Protein AF-A0A6N6MRX2-F1 (afdb_monomer_lite)

Sequence (90 aa):
MSAAPPAAPGLLRLIRALAEDDRVGAIGLAEHAVERHVTAFPKADQAVALDILLRDLACLQGFAPHLTGFISRVEGHIDRLHRSLTGGLV

pLDDT: mean 87.31, std 16.2, range [36.66, 97.38]

Secondary structure (DSSP, 8-state):
-------SHHHHHHHHHHHHH--TTHHHHHHHHHHHHHHTS-GGGHHHHHHHHHHHHHHHHHH-GGGHHHHHHHHHHHHHHHHHHTT---

Radius of gyration: 13.18 Å; chains: 1; bounding box: 32×32×36 Å

Foldseek 3Di:
DDPDDPDDPVLVVLLVVLLVVPDPCSLVVNLVSLVVVLVVDDLVCSLVSLVVVLVVLVVVCVVPVVSVVSSVSSNVSSVVVNCVSVVVDD

Organism: NCBI:txid2615211

Structure (mmCIF, N/CA/C/O backbone):
data_AF-A0A6N6MRX2-F1
#
_entry.id   AF-A0A6N6MRX2-F1
#
loop_
_atom_site.group_PDB
_atom_site.id
_atom_site.type_sym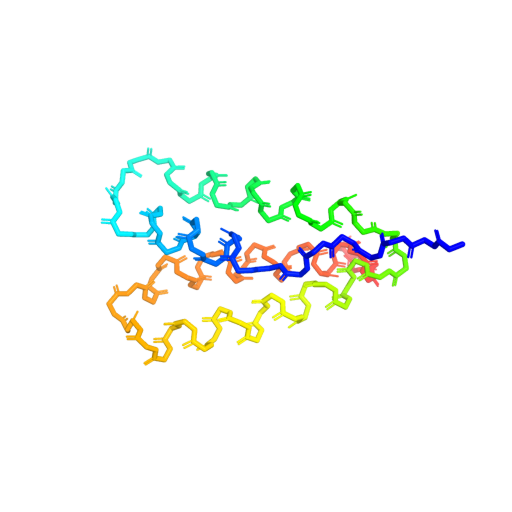bol
_atom_site.label_atom_id
_atom_site.label_alt_id
_atom_site.label_comp_id
_atom_site.label_asym_id
_atom_site.label_entity_id
_atom_site.label_seq_id
_atom_site.pdbx_PDB_ins_code
_atom_site.Cartn_x
_atom_site.Cartn_y
_atom_site.Cartn_z
_atom_site.occupancy
_atom_site.B_iso_or_equiv
_atom_site.auth_seq_id
_atom_site.auth_comp_id
_atom_site.auth_asym_id
_atom_site.auth_atom_id
_atom_site.pdbx_PDB_model_num
ATOM 1 N N . MET A 1 1 ? 14.396 12.458 -21.143 1.00 36.66 1 MET A N 1
ATOM 2 C CA . MET A 1 1 ? 13.678 13.095 -20.018 1.00 36.66 1 MET A CA 1
ATOM 3 C C . MET A 1 1 ? 12.620 12.111 -19.552 1.00 36.66 1 MET A C 1
ATOM 5 O O . MET A 1 1 ? 11.588 12.009 -20.196 1.00 36.66 1 MET A O 1
ATOM 9 N N . SER A 1 2 ? 12.924 11.300 -18.536 1.00 38.59 2 SER A N 1
ATOM 10 C CA . SER A 1 2 ? 11.957 10.354 -17.967 1.00 38.59 2 SER A CA 1
ATOM 11 C C . SER A 1 2 ? 11.277 11.060 -16.803 1.00 38.59 2 SER A C 1
ATOM 13 O O . SER A 1 2 ? 11.946 11.410 -15.833 1.00 38.59 2 SER A O 1
ATOM 15 N N . ALA A 1 3 ? 9.991 11.371 -16.942 1.00 42.38 3 ALA A N 1
ATOM 16 C CA . ALA A 1 3 ? 9.213 11.924 -15.846 1.00 42.38 3 ALA A CA 1
ATOM 17 C C . ALA A 1 3 ? 9.099 10.839 -14.768 1.00 42.38 3 ALA A C 1
ATOM 19 O O . ALA A 1 3 ? 8.497 9.793 -15.007 1.00 42.38 3 ALA A O 1
ATOM 20 N N . ALA A 1 4 ? 9.719 11.068 -13.610 1.00 48.19 4 ALA A N 1
ATOM 21 C CA . ALA A 1 4 ? 9.470 10.256 -12.429 1.00 48.19 4 ALA A CA 1
ATOM 22 C C . ALA A 1 4 ? 7.953 10.260 -12.151 1.00 48.19 4 ALA A C 1
ATOM 24 O O . ALA A 1 4 ? 7.339 11.334 -12.222 1.00 48.19 4 ALA A O 1
ATOM 25 N N . PRO A 1 5 ? 7.320 9.103 -11.883 1.00 48.91 5 PRO A N 1
ATOM 26 C CA . PRO A 1 5 ? 5.904 9.078 -11.547 1.00 48.91 5 PRO A CA 1
ATOM 27 C C . PRO A 1 5 ? 5.678 9.954 -10.303 1.00 48.91 5 PRO A C 1
ATOM 29 O O . PRO A 1 5 ? 6.517 9.943 -9.399 1.00 48.91 5 PRO A O 1
ATOM 32 N N . PRO A 1 6 ? 4.593 10.749 -10.245 1.00 50.22 6 PRO A N 1
ATOM 33 C CA . PRO A 1 6 ? 4.353 11.652 -9.128 1.00 50.22 6 PRO A CA 1
ATOM 34 C C . PRO A 1 6 ? 4.316 10.854 -7.822 1.00 50.22 6 PRO A C 1
ATOM 36 O O . PRO A 1 6 ? 3.432 10.024 -7.600 1.00 50.22 6 PRO A O 1
ATOM 39 N N . ALA A 1 7 ? 5.312 11.100 -6.974 1.00 48.34 7 ALA A N 1
ATOM 40 C CA . ALA A 1 7 ? 5.438 10.521 -5.650 1.00 48.34 7 ALA A CA 1
ATOM 41 C C . ALA A 1 7 ? 4.191 10.841 -4.822 1.00 48.34 7 ALA A C 1
ATOM 43 O O . ALA A 1 7 ? 4.023 11.996 -4.471 1.00 48.34 7 ALA A O 1
ATOM 44 N N . ALA A 1 8 ? 3.350 9.826 -4.579 1.00 55.28 8 ALA A N 1
ATOM 45 C CA . ALA A 1 8 ? 2.836 9.348 -3.284 1.00 55.28 8 ALA A CA 1
ATOM 46 C C . ALA A 1 8 ? 1.730 10.039 -2.425 1.00 55.28 8 ALA A C 1
ATOM 48 O O . ALA A 1 8 ? 1.225 9.329 -1.551 1.00 55.28 8 ALA A O 1
ATOM 49 N N . PRO A 1 9 ? 1.182 11.269 -2.614 1.00 59.88 9 PRO A N 1
ATOM 50 C CA . PRO A 1 9 ? 0.092 11.734 -1.749 1.00 59.88 9 PRO A CA 1
ATOM 51 C C . PRO A 1 9 ? -1.221 10.998 -2.039 1.00 59.88 9 PRO A C 1
ATOM 53 O O . PRO A 1 9 ? -2.083 10.906 -1.169 1.00 59.88 9 PRO A O 1
ATOM 56 N N . GLY A 1 10 ? -1.390 10.466 -3.256 1.00 84.62 10 GLY A N 1
ATOM 57 C CA . GLY A 1 10 ? -2.574 9.691 -3.632 1.00 84.62 10 GLY A CA 1
ATOM 58 C C . GLY A 1 10 ? -2.650 8.341 -2.919 1.00 84.62 10 GLY A C 1
ATOM 59 O O . GLY A 1 10 ? -3.722 7.966 -2.451 1.00 84.62 10 GLY A O 1
ATOM 60 N N . LEU A 1 11 ? -1.517 7.642 -2.787 1.00 92.25 11 LEU A N 1
ATOM 61 C CA . LEU A 1 11 ? -1.482 6.315 -2.171 1.00 92.25 11 LEU A CA 1
ATOM 62 C C . LEU A 1 11 ? -1.724 6.389 -0.662 1.00 92.25 11 LEU A C 1
ATOM 64 O O . LEU A 1 11 ? -2.562 5.653 -0.156 1.00 92.25 11 LEU A O 1
ATOM 68 N N . LEU A 1 12 ? -1.077 7.316 0.050 1.00 92.19 12 LEU A N 1
ATOM 69 C CA . LEU A 1 12 ? -1.309 7.477 1.491 1.00 92.19 12 LEU A CA 1
ATOM 70 C C . LEU A 1 12 ? -2.746 7.882 1.808 1.00 92.19 12 LEU A C 1
ATOM 72 O O . LEU A 1 12 ? -3.336 7.365 2.752 1.00 92.19 12 LEU A O 1
ATOM 76 N N . ARG A 1 13 ? -3.333 8.779 1.005 1.00 92.56 13 ARG A N 1
ATOM 77 C CA . ARG A 1 13 ? -4.747 9.151 1.154 1.00 92.56 13 ARG A CA 1
ATOM 78 C C . ARG A 1 13 ? -5.668 7.961 0.909 1.00 92.56 13 ARG A C 1
ATOM 80 O O . ARG A 1 13 ? -6.631 7.805 1.649 1.00 92.56 13 ARG A O 1
ATOM 87 N N . LEU A 1 14 ? -5.364 7.124 -0.083 1.00 94.00 14 LEU A N 1
ATOM 88 C CA . LEU A 1 14 ? -6.115 5.898 -0.346 1.00 94.00 14 LEU A CA 1
ATOM 89 C C . LEU A 1 14 ? -5.995 4.902 0.814 1.00 94.00 14 LEU A C 1
ATOM 91 O O . LEU A 1 14 ? -7.015 4.418 1.288 1.00 94.00 14 LEU A O 1
ATOM 95 N N . ILE A 1 15 ? -4.780 4.624 1.295 1.00 94.12 15 ILE A N 1
ATOM 96 C CA . ILE A 1 15 ? -4.542 3.710 2.423 1.00 94.12 15 ILE A CA 1
ATOM 97 C C . ILE A 1 15 ? -5.273 4.207 3.669 1.00 94.12 15 ILE A C 1
ATOM 99 O O . ILE A 1 15 ? -5.955 3.430 4.329 1.00 94.12 15 ILE A O 1
ATOM 103 N N . ARG A 1 16 ? -5.190 5.511 3.955 1.00 94.19 16 ARG A N 1
ATOM 104 C CA . ARG A 1 16 ? -5.929 6.129 5.055 1.00 94.19 16 ARG A CA 1
ATOM 105 C C . ARG A 1 16 ? -7.439 5.957 4.890 1.00 94.19 16 ARG A C 1
ATOM 107 O O . ARG A 1 16 ? -8.087 5.520 5.830 1.00 94.19 16 ARG A O 1
ATOM 114 N N . ALA A 1 17 ? -7.987 6.256 3.712 1.00 94.25 17 ALA A N 1
ATOM 115 C CA . ALA A 1 17 ? -9.418 6.112 3.455 1.00 94.25 17 ALA A CA 1
ATOM 116 C C . ALA A 1 17 ? -9.886 4.656 3.608 1.00 94.25 17 ALA A C 1
ATOM 118 O O . ALA A 1 17 ? -10.931 4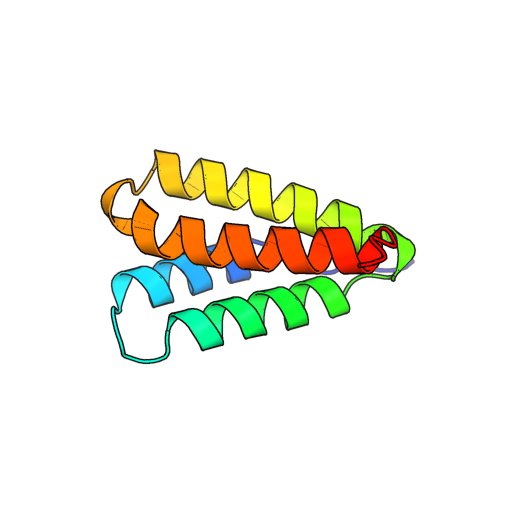.413 4.195 1.00 94.25 17 ALA A O 1
ATOM 119 N N . LEU A 1 18 ? -9.099 3.685 3.134 1.00 94.88 18 LEU A N 1
ATOM 120 C CA . LEU A 1 18 ? -9.388 2.256 3.302 1.00 94.88 18 LEU A CA 1
ATOM 121 C C . LEU A 1 18 ? -9.329 1.819 4.771 1.00 94.88 18 LEU A C 1
ATOM 123 O O . LEU A 1 18 ? -10.130 0.989 5.190 1.00 94.88 18 LEU A O 1
ATOM 127 N N . ALA A 1 19 ? -8.398 2.377 5.545 1.00 92.94 19 ALA A N 1
ATOM 128 C CA . ALA A 1 19 ? -8.285 2.106 6.973 1.00 92.94 19 ALA A CA 1
ATOM 129 C C . ALA A 1 19 ? -9.458 2.702 7.773 1.00 92.94 19 ALA A C 1
ATOM 131 O O . ALA A 1 19 ? -9.923 2.078 8.720 1.00 92.94 19 ALA A O 1
ATOM 132 N N . GLU A 1 20 ? -9.938 3.889 7.393 1.00 93.81 20 GLU A N 1
ATOM 133 C CA . GLU A 1 20 ? -11.085 4.561 8.024 1.00 93.81 20 GLU A CA 1
ATOM 134 C C . GLU A 1 20 ? -12.432 3.902 7.668 1.00 93.81 20 GLU A C 1
ATOM 136 O O . GLU A 1 20 ? -13.376 3.957 8.450 1.00 93.81 20 GLU A O 1
ATOM 141 N N . ASP A 1 21 ? -12.526 3.280 6.493 1.00 89.88 21 ASP A N 1
ATOM 142 C CA . ASP A 1 21 ? -13.745 2.667 5.952 1.00 89.88 21 ASP A CA 1
ATOM 143 C C . ASP A 1 21 ? -14.080 1.301 6.590 1.00 89.88 21 ASP A C 1
ATOM 145 O O . ASP A 1 21 ? -15.226 0.867 6.525 1.00 89.88 21 ASP A O 1
ATOM 149 N N . ASP A 1 22 ? -13.098 0.627 7.208 1.00 78.25 22 ASP A N 1
ATOM 150 C CA . ASP A 1 22 ? -13.217 -0.642 7.965 1.00 78.25 22 ASP A CA 1
ATOM 151 C C . ASP A 1 22 ? -14.012 -1.767 7.258 1.00 78.25 22 ASP A C 1
ATOM 153 O O . ASP A 1 22 ? -14.522 -2.712 7.866 1.00 78.25 22 ASP A O 1
ATOM 157 N N . ARG A 1 23 ? -14.134 -1.694 5.928 1.00 86.19 23 ARG A N 1
ATOM 158 C CA . ARG A 1 23 ? -14.859 -2.697 5.145 1.00 86.19 23 ARG A CA 1
ATOM 159 C C . ARG A 1 23 ? -14.042 -3.975 4.999 1.00 86.19 23 ARG A C 1
ATOM 161 O O . ARG A 1 23 ? -12.822 -3.966 4.814 1.00 86.19 23 ARG A O 1
ATOM 168 N N . VAL A 1 24 ? -14.750 -5.105 4.979 1.00 87.19 24 VAL A N 1
ATOM 169 C CA . VAL A 1 24 ? -14.164 -6.410 4.648 1.00 87.19 24 VAL A CA 1
ATOM 170 C C . VAL A 1 24 ? -13.458 -6.318 3.291 1.00 87.19 24 VAL A C 1
ATOM 172 O O . VAL A 1 24 ? -14.057 -5.921 2.295 1.00 87.19 24 VAL A O 1
ATOM 175 N N . GLY A 1 25 ? -12.173 -6.682 3.260 1.00 91.00 25 GLY A N 1
ATOM 176 C CA . GLY A 1 25 ? -11.340 -6.644 2.052 1.00 91.00 25 GLY A CA 1
ATOM 177 C C . GLY A 1 25 ? -10.527 -5.361 1.850 1.00 91.00 25 GLY A C 1
ATOM 178 O O . GLY A 1 25 ? -9.666 -5.344 0.972 1.00 91.00 25 GLY A O 1
ATOM 179 N N . ALA A 1 26 ? -10.708 -4.327 2.682 1.00 94.00 26 ALA A N 1
ATOM 180 C CA . ALA A 1 26 ? -9.943 -3.079 2.589 1.00 94.00 26 ALA A CA 1
ATOM 181 C C . ALA A 1 26 ? -8.421 -3.306 2.640 1.00 94.00 26 ALA A C 1
ATOM 183 O O . ALA A 1 26 ? -7.672 -2.654 1.913 1.00 94.00 26 ALA A O 1
ATOM 184 N N . ILE A 1 27 ? -7.966 -4.285 3.431 1.00 95.38 27 ILE A N 1
ATOM 185 C CA . ILE A 1 27 ? -6.543 -4.633 3.505 1.00 95.38 27 ILE A CA 1
ATOM 186 C C . ILE A 1 27 ? -6.000 -5.153 2.168 1.00 95.38 27 ILE A C 1
ATOM 188 O O . ILE A 1 27 ? -4.967 -4.677 1.716 1.00 95.38 27 ILE A O 1
ATOM 192 N N . GLY A 1 28 ? -6.727 -6.041 1.484 1.00 96.06 28 GLY A N 1
ATOM 193 C CA . GLY A 1 28 ? -6.297 -6.575 0.189 1.00 96.06 28 GLY A CA 1
ATOM 194 C C . GLY A 1 28 ? -6.278 -5.504 -0.905 1.00 96.06 28 GLY A C 1
ATOM 195 O O . GLY A 1 28 ? -5.404 -5.508 -1.767 1.00 96.06 28 GLY A O 1
ATOM 196 N N . LEU A 1 29 ? -7.199 -4.533 -0.842 1.00 96.19 29 LEU A N 1
ATOM 197 C CA . LEU A 1 29 ? -7.178 -3.371 -1.736 1.00 96.19 29 LEU A CA 1
ATOM 198 C C . LEU A 1 29 ? -5.960 -2.474 -1.483 1.00 96.19 29 LEU A C 1
ATOM 200 O O . LEU A 1 29 ? -5.364 -1.980 -2.441 1.00 96.19 29 LEU A O 1
ATOM 204 N N . ALA A 1 30 ? -5.579 -2.275 -0.218 1.00 96.31 30 ALA A N 1
ATOM 205 C CA . ALA A 1 30 ? -4.383 -1.519 0.134 1.00 96.31 30 ALA A CA 1
ATOM 206 C C . ALA A 1 30 ? -3.113 -2.230 -0.357 1.00 96.31 30 ALA A C 1
ATOM 208 O O . ALA A 1 30 ? -2.293 -1.599 -1.018 1.00 96.31 30 ALA A O 1
ATOM 209 N N . GLU A 1 31 ? -2.987 -3.537 -0.116 1.00 96.75 31 GLU A N 1
ATOM 210 C CA . GLU A 1 31 ? -1.873 -4.359 -0.613 1.00 96.75 31 GLU A CA 1
ATOM 211 C C . GLU A 1 31 ? -1.753 -4.275 -2.144 1.00 96.75 31 GLU A C 1
ATOM 213 O O . GLU A 1 31 ? -0.697 -3.925 -2.671 1.00 96.75 31 GLU A O 1
ATOM 218 N N . HIS A 1 32 ? -2.860 -4.459 -2.870 1.00 96.19 32 HIS A N 1
ATOM 219 C CA . HIS A 1 32 ? -2.864 -4.344 -4.329 1.00 96.19 32 HIS A CA 1
ATOM 220 C C . HIS A 1 32 ? -2.470 -2.939 -4.821 1.00 96.19 32 HIS A C 1
ATOM 222 O O . HIS A 1 32 ? -1.757 -2.788 -5.817 1.00 96.19 32 HIS A O 1
ATOM 228 N N . ALA A 1 33 ? -2.913 -1.886 -4.128 1.00 95.88 33 ALA A N 1
ATOM 229 C CA . ALA A 1 33 ? -2.534 -0.517 -4.461 1.00 95.88 33 ALA A CA 1
ATOM 230 C C . ALA A 1 33 ? -1.030 -0.266 -4.255 1.00 95.88 33 ALA A C 1
ATOM 232 O O . ALA A 1 33 ? -0.423 0.438 -5.067 1.00 95.88 33 ALA A O 1
ATOM 233 N N . VAL A 1 34 ? -0.428 -0.859 -3.218 1.00 96.62 34 VAL A N 1
ATOM 234 C CA . VAL A 1 34 ? 1.022 -0.825 -2.977 1.00 96.62 34 VAL A CA 1
ATOM 235 C C . VAL A 1 34 ? 1.774 -1.525 -4.107 1.00 96.62 34 VAL A C 1
ATOM 237 O O . VAL A 1 34 ? 2.664 -0.922 -4.703 1.00 96.62 34 VAL A O 1
ATOM 240 N N . GLU A 1 35 ? 1.391 -2.750 -4.469 1.00 95.69 35 GLU A N 1
ATOM 241 C CA . GLU A 1 35 ? 2.021 -3.487 -5.574 1.00 95.69 35 GLU A CA 1
ATOM 242 C C . GLU A 1 35 ? 1.955 -2.700 -6.889 1.00 95.69 35 GLU A C 1
ATOM 244 O O . GLU A 1 35 ? 2.962 -2.534 -7.586 1.00 95.69 35 GLU A O 1
ATOM 249 N N . ARG A 1 36 ? 0.781 -2.148 -7.218 1.00 95.69 36 ARG A N 1
ATOM 250 C CA . ARG A 1 36 ? 0.592 -1.315 -8.413 1.00 95.69 36 ARG A CA 1
ATOM 251 C C . ARG A 1 36 ? 1.446 -0.049 -8.378 1.00 95.69 36 ARG A C 1
ATOM 253 O O . ARG A 1 36 ? 1.946 0.376 -9.416 1.00 95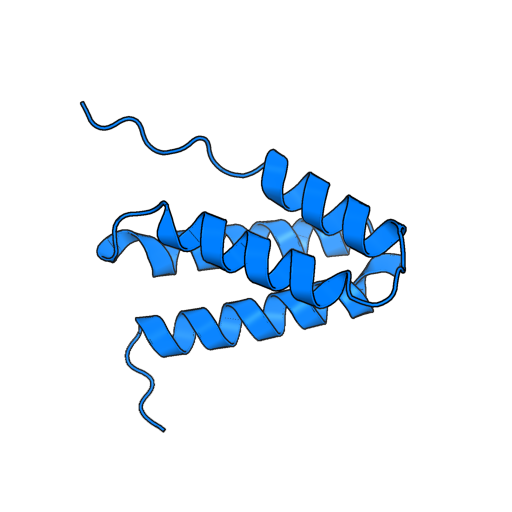.69 36 ARG A O 1
ATOM 260 N N . HIS A 1 37 ? 1.599 0.569 -7.209 1.00 93.62 37 HIS A N 1
ATOM 261 C CA . HIS A 1 37 ? 2.455 1.739 -7.050 1.00 93.62 37 HIS A CA 1
ATOM 262 C C . HIS A 1 37 ? 3.921 1.391 -7.309 1.00 93.62 37 HIS A C 1
ATOM 264 O O . HIS A 1 37 ? 4.576 2.062 -8.098 1.00 93.62 37 HIS A O 1
ATOM 270 N N . VAL A 1 38 ? 4.417 0.314 -6.705 1.00 94.31 38 VAL A N 1
ATOM 271 C CA . VAL A 1 38 ? 5.824 -0.105 -6.791 1.00 94.31 38 VAL A CA 1
ATOM 272 C C . VAL A 1 38 ? 6.179 -0.572 -8.198 1.00 94.31 38 VAL A C 1
ATOM 274 O O . VAL A 1 38 ? 7.212 -0.192 -8.739 1.00 94.31 38 VAL A O 1
ATOM 277 N N . THR A 1 39 ? 5.297 -1.338 -8.840 1.00 94.31 39 THR A N 1
ATOM 278 C CA . THR A 1 39 ? 5.503 -1.822 -10.216 1.00 94.31 39 THR A CA 1
ATOM 279 C C . THR A 1 39 ? 5.509 -0.708 -11.267 1.00 94.31 39 THR A C 1
ATOM 281 O O . THR A 1 39 ? 5.984 -0.936 -12.378 1.00 94.31 39 THR A O 1
ATOM 284 N N . ALA A 1 40 ? 5.052 0.504 -10.925 1.00 93.94 40 ALA A N 1
ATOM 285 C CA . ALA A 1 40 ? 5.187 1.683 -11.780 1.00 93.94 40 ALA A CA 1
ATOM 286 C C . ALA A 1 40 ? 6.618 2.257 -11.809 1.00 93.94 40 ALA A C 1
ATOM 288 O O . ALA A 1 40 ? 6.931 3.057 -12.693 1.00 93.94 40 ALA A O 1
ATOM 289 N N . PHE A 1 41 ? 7.488 1.861 -10.872 1.00 92.44 41 PHE A N 1
ATOM 290 C CA . PHE A 1 41 ? 8.896 2.255 -10.848 1.00 92.44 41 PHE A CA 1
ATOM 291 C C . PHE A 1 41 ? 9.781 1.247 -11.600 1.00 92.44 41 PHE A C 1
ATOM 293 O O . PHE A 1 41 ? 9.488 0.041 -11.613 1.00 92.44 41 PHE A O 1
ATOM 300 N N . PRO A 1 42 ? 10.903 1.702 -12.196 1.00 95.06 42 PRO A N 1
ATOM 301 C CA . PRO A 1 42 ? 11.930 0.810 -12.726 1.00 95.06 42 PRO A CA 1
ATOM 302 C C . PRO A 1 42 ? 12.392 -0.188 -11.662 1.00 95.06 42 PRO A C 1
ATOM 304 O O . PRO A 1 42 ? 12.530 0.180 -10.500 1.00 95.06 42 PRO A O 1
ATOM 307 N N . LYS A 1 43 ? 12.695 -1.437 -12.048 1.00 91.31 43 LYS A N 1
ATOM 308 C CA . LYS A 1 43 ? 13.092 -2.501 -11.099 1.00 91.31 43 LYS A CA 1
ATOM 309 C C . LYS A 1 43 ? 14.209 -2.088 -10.131 1.00 91.31 43 LYS A C 1
ATOM 311 O O . LYS A 1 43 ? 14.158 -2.468 -8.970 1.00 91.31 43 LYS A O 1
ATOM 316 N N . ALA A 1 44 ? 15.185 -1.309 -10.603 1.00 92.25 44 ALA A N 1
ATOM 317 C CA . ALA A 1 44 ? 16.295 -0.815 -9.786 1.00 92.25 44 ALA A CA 1
ATOM 318 C C . ALA A 1 44 ? 15.853 0.140 -8.658 1.00 92.25 44 ALA A C 1
ATOM 320 O O . ALA A 1 44 ? 16.525 0.218 -7.635 1.00 92.25 44 ALA A O 1
ATOM 321 N N . ASP A 1 45 ? 14.708 0.809 -8.819 1.00 94.62 45 ASP A N 1
ATOM 322 C CA . ASP A 1 45 ? 14.200 1.834 -7.901 1.00 94.62 45 ASP A CA 1
ATOM 323 C C . ASP A 1 45 ? 13.078 1.308 -6.987 1.00 94.62 45 ASP A C 1
ATOM 325 O O . ASP A 1 45 ? 12.646 2.005 -6.071 1.00 94.62 45 ASP A O 1
ATOM 329 N N . GLN A 1 46 ? 12.590 0.081 -7.205 1.00 95.00 46 GLN A N 1
ATOM 330 C CA . GLN A 1 46 ? 11.437 -0.463 -6.472 1.00 95.00 46 GLN A CA 1
ATOM 331 C C . GLN A 1 46 ? 11.700 -0.615 -4.971 1.00 95.00 46 GLN A C 1
ATOM 333 O O . GLN A 1 46 ? 10.818 -0.317 -4.170 1.00 95.00 46 GLN A O 1
ATOM 338 N N . ALA A 1 47 ? 12.911 -1.027 -4.582 1.00 93.75 47 ALA A N 1
ATOM 339 C CA . ALA A 1 47 ? 13.295 -1.112 -3.172 1.00 93.75 47 ALA A CA 1
ATOM 340 C C . ALA A 1 47 ? 13.258 0.272 -2.499 1.00 93.75 47 ALA A C 1
ATOM 342 O O . ALA A 1 47 ? 12.633 0.441 -1.457 1.00 93.75 47 ALA A O 1
ATOM 343 N N . VAL A 1 48 ? 13.810 1.292 -3.166 1.00 94.06 48 VAL A N 1
ATOM 344 C CA . VAL A 1 48 ? 13.796 2.679 -2.676 1.00 94.06 48 VAL A CA 1
ATOM 3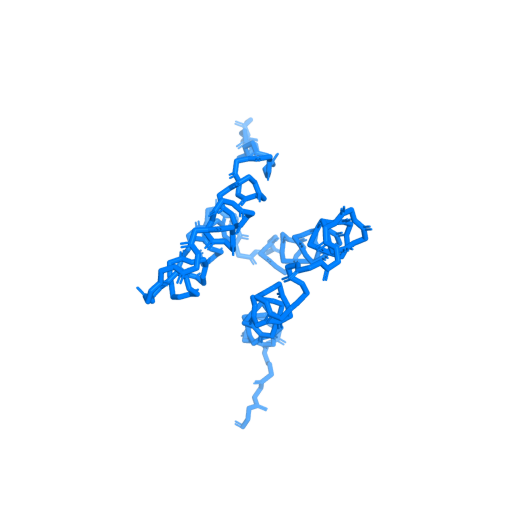45 C C . VAL A 1 48 ? 12.366 3.221 -2.573 1.00 94.06 48 VAL A C 1
ATOM 347 O O . VAL A 1 48 ? 12.034 3.911 -1.611 1.00 94.06 48 VAL A O 1
ATOM 350 N N . ALA A 1 49 ? 11.496 2.900 -3.535 1.00 94.75 49 ALA A N 1
ATOM 351 C CA . ALA A 1 49 ? 10.089 3.294 -3.485 1.00 94.75 49 ALA A CA 1
ATOM 352 C C . ALA A 1 49 ? 9.357 2.686 -2.272 1.00 94.75 49 ALA A C 1
ATOM 354 O O . ALA A 1 49 ? 8.562 3.374 -1.630 1.00 94.75 49 ALA A O 1
ATOM 355 N N . LEU A 1 50 ? 9.651 1.427 -1.926 1.00 95.62 50 LEU A N 1
ATOM 356 C CA . LEU A 1 50 ? 9.116 0.779 -0.723 1.00 95.62 50 LEU A CA 1
ATOM 357 C C . LEU A 1 50 ? 9.639 1.430 0.566 1.00 95.62 50 LEU A C 1
ATOM 359 O O . LEU A 1 50 ? 8.845 1.682 1.469 1.00 95.62 50 LEU A O 1
ATOM 363 N N . ASP A 1 51 ? 10.931 1.764 0.637 1.00 95.56 51 ASP A N 1
ATOM 364 C CA . ASP A 1 51 ? 11.520 2.445 1.801 1.00 95.56 51 ASP A CA 1
ATOM 365 C C . ASP A 1 51 ? 10.876 3.815 2.062 1.00 95.56 51 ASP A C 1
ATOM 367 O O . ASP A 1 51 ? 10.607 4.189 3.208 1.00 95.56 51 ASP A O 1
ATOM 371 N N . ILE A 1 52 ? 10.614 4.578 0.995 1.00 94.75 52 ILE A N 1
ATOM 372 C CA . ILE A 1 52 ? 9.910 5.863 1.086 1.00 94.75 52 ILE A CA 1
ATOM 373 C C . ILE A 1 52 ? 8.489 5.642 1.611 1.00 94.75 52 ILE A C 1
ATOM 375 O O . ILE A 1 52 ? 8.069 6.325 2.544 1.00 94.75 52 ILE A O 1
ATOM 379 N N . LEU A 1 53 ? 7.775 4.653 1.071 1.00 95.56 53 LEU A N 1
ATOM 380 C CA . LEU A 1 53 ? 6.414 4.349 1.498 1.00 95.56 53 LEU A CA 1
ATOM 381 C C . LEU A 1 53 ? 6.341 3.920 2.972 1.00 95.56 53 LEU A C 1
ATOM 383 O O . LEU A 1 53 ? 5.427 4.343 3.676 1.00 95.56 53 LEU A O 1
ATOM 387 N N . LEU A 1 54 ? 7.304 3.136 3.467 1.00 96.00 54 LEU A N 1
ATOM 388 C CA . LEU A 1 54 ? 7.389 2.773 4.887 1.00 96.00 54 LEU A CA 1
ATOM 389 C C . LEU 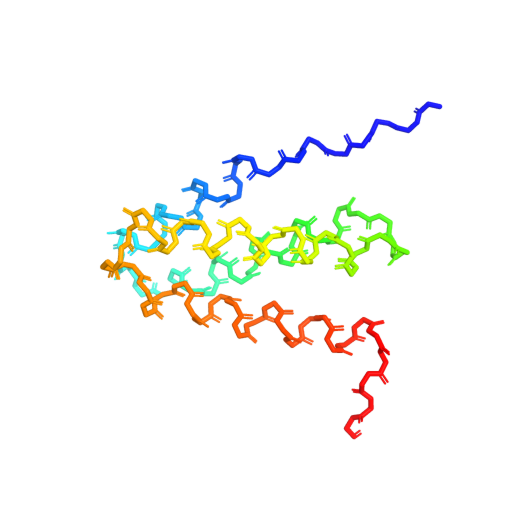A 1 54 ? 7.559 4.004 5.784 1.00 96.00 54 LEU A C 1
ATOM 391 O O . LEU A 1 54 ? 6.880 4.132 6.801 1.00 96.00 54 LEU A O 1
ATOM 395 N N . ARG A 1 55 ? 8.431 4.942 5.400 1.00 95.62 55 ARG A N 1
ATOM 396 C CA . ARG A 1 55 ? 8.614 6.202 6.142 1.00 95.62 55 ARG A CA 1
ATOM 397 C C . ARG A 1 55 ? 7.332 7.026 6.182 1.00 95.62 55 ARG A C 1
ATOM 399 O O . ARG A 1 55 ? 6.981 7.569 7.230 1.00 95.62 55 ARG A O 1
ATOM 406 N N . ASP A 1 56 ? 6.632 7.095 5.060 1.00 94.62 56 ASP A N 1
ATOM 407 C CA . ASP A 1 56 ? 5.372 7.816 4.951 1.00 94.62 56 ASP A CA 1
ATOM 408 C C . ASP A 1 56 ? 4.252 7.170 5.790 1.00 94.62 56 ASP A C 1
ATOM 410 O O . ASP A 1 56 ? 3.477 7.877 6.442 1.00 94.62 56 ASP A O 1
ATOM 414 N N . LEU A 1 57 ? 4.183 5.834 5.830 1.00 94.75 57 LEU A N 1
ATOM 415 C CA . LEU A 1 57 ? 3.243 5.093 6.679 1.00 94.75 57 LEU A CA 1
ATOM 416 C C . LEU A 1 57 ? 3.541 5.277 8.168 1.00 94.75 57 LEU A C 1
ATOM 418 O O . LEU A 1 57 ? 2.615 5.541 8.935 1.00 94.75 57 LEU A O 1
ATOM 422 N N . ALA A 1 58 ? 4.815 5.258 8.564 1.00 94.25 58 ALA A N 1
ATOM 423 C CA . ALA A 1 58 ? 5.216 5.558 9.935 1.00 94.25 58 ALA A CA 1
ATOM 424 C C . ALA A 1 58 ? 4.791 6.980 10.350 1.00 94.25 58 ALA A C 1
ATOM 426 O O . ALA A 1 58 ? 4.312 7.198 11.466 1.00 94.25 58 ALA A O 1
ATOM 427 N N . CYS A 1 59 ? 4.893 7.952 9.433 1.00 93.75 59 CYS A N 1
ATOM 428 C CA . CYS A 1 59 ? 4.385 9.303 9.666 1.00 93.75 59 CYS A CA 1
ATOM 429 C C . CYS A 1 59 ? 2.857 9.308 9.822 1.00 93.75 59 CYS A C 1
ATOM 431 O O . CYS A 1 59 ? 2.340 9.904 10.768 1.00 93.75 59 CYS A O 1
ATOM 433 N N . LEU A 1 60 ? 2.125 8.619 8.937 1.00 92.25 60 LEU A N 1
ATOM 434 C CA . LEU A 1 60 ? 0.668 8.485 9.029 1.00 92.25 60 LEU A CA 1
ATOM 435 C C . LEU A 1 60 ? 0.236 7.861 10.363 1.00 92.25 60 LEU A C 1
ATOM 437 O O . LEU A 1 60 ? -0.700 8.360 10.983 1.00 92.25 60 LEU A O 1
ATOM 441 N N . GLN A 1 61 ? 0.930 6.825 10.832 1.00 92.94 61 GLN A N 1
ATOM 442 C CA . GLN A 1 61 ? 0.657 6.182 12.116 1.00 92.94 61 GLN A CA 1
ATOM 443 C C . GLN A 1 61 ? 0.863 7.143 13.296 1.00 92.94 61 GLN A C 1
ATOM 445 O O . GLN A 1 61 ? 0.066 7.141 14.235 1.00 92.94 61 GLN A O 1
ATOM 450 N N . GLY A 1 62 ? 1.872 8.018 13.222 1.00 93.19 62 GLY A N 1
ATOM 451 C CA . GLY A 1 62 ? 2.073 9.091 14.198 1.00 93.19 62 GLY A CA 1
ATOM 452 C C . GLY A 1 62 ? 0.906 10.086 14.261 1.00 93.19 62 GLY A C 1
ATOM 453 O O . GLY A 1 62 ? 0.543 10.536 15.346 1.00 93.19 62 GLY A O 1
ATOM 454 N N . PHE A 1 63 ? 0.279 10.401 13.121 1.00 92.62 63 PHE A N 1
ATOM 455 C CA . PHE A 1 63 ? -0.870 11.318 13.051 1.00 92.62 63 PHE A CA 1
ATOM 456 C C . PHE A 1 63 ? -2.227 10.649 13.307 1.00 92.62 63 PHE A C 1
ATOM 458 O O . PHE A 1 63 ? -3.165 11.317 13.743 1.00 92.62 63 PHE A O 1
ATOM 465 N N . ALA A 1 64 ? -2.355 9.350 13.041 1.00 92.44 64 ALA A N 1
ATOM 466 C CA . ALA A 1 64 ? -3.593 8.592 13.189 1.00 92.44 64 ALA A CA 1
ATOM 467 C C . ALA A 1 64 ? -3.361 7.274 13.959 1.00 92.44 64 ALA A C 1
ATOM 469 O O . ALA A 1 64 ? -3.493 6.191 13.384 1.00 92.44 64 ALA A O 1
ATOM 470 N N . PRO A 1 65 ? -3.082 7.329 15.279 1.00 92.56 65 PRO A N 1
ATOM 471 C CA . PRO A 1 65 ? -2.741 6.137 16.065 1.00 92.56 65 PRO A CA 1
ATOM 472 C C . PRO A 1 65 ? -3.844 5.072 16.085 1.00 92.56 65 PRO A C 1
ATOM 474 O O . PRO A 1 65 ? -3.564 3.882 16.208 1.00 92.56 65 PRO A O 1
ATOM 477 N N . HIS A 1 66 ? -5.104 5.482 15.925 1.00 93.19 66 HIS A N 1
ATOM 478 C CA . HIS A 1 66 ? -6.251 4.576 15.849 1.00 93.19 66 HIS A CA 1
ATOM 479 C C . HIS A 1 66 ? -6.224 3.665 14.607 1.00 93.19 66 HIS A C 1
ATOM 481 O O . HIS A 1 66 ? -6.862 2.619 14.619 1.00 93.19 66 HIS A O 1
ATOM 487 N N . LEU A 1 67 ? -5.449 4.008 13.569 1.00 94.69 67 LEU A N 1
ATOM 488 C CA . LEU A 1 67 ? -5.290 3.204 12.351 1.00 94.69 67 LEU A CA 1
ATOM 489 C C . LEU A 1 67 ? -4.111 2.217 12.423 1.00 94.69 67 LEU A C 1
ATOM 491 O O . LEU A 1 67 ? -3.883 1.475 11.468 1.00 94.69 67 LEU A O 1
ATOM 495 N N . THR A 1 68 ? -3.375 2.172 13.543 1.00 94.50 68 THR A N 1
ATOM 496 C CA . THR A 1 68 ? -2.140 1.373 13.701 1.00 94.50 68 THR A CA 1
ATOM 497 C C . THR A 1 68 ? -2.317 -0.081 13.265 1.00 94.50 68 THR A C 1
ATOM 499 O O . THR A 1 68 ? -1.510 -0.595 12.501 1.00 94.50 68 THR A O 1
ATOM 502 N N . GLY A 1 69 ? -3.400 -0.746 13.679 1.00 94.56 69 GLY A N 1
ATOM 503 C CA . GLY A 1 69 ? -3.618 -2.155 13.337 1.00 94.56 69 GLY A CA 1
ATOM 504 C C . GLY A 1 69 ? -3.742 -2.413 11.830 1.00 94.56 69 GLY A C 1
ATOM 505 O O . GLY A 1 69 ? -3.284 -3.448 11.346 1.00 94.56 69 GLY A O 1
ATOM 506 N N . PHE A 1 70 ? -4.331 -1.477 11.083 1.00 95.56 70 PHE A N 1
ATOM 507 C CA . PHE A 1 70 ? -4.417 -1.561 9.626 1.00 95.56 70 PHE A CA 1
ATOM 508 C C . PHE A 1 70 ? -3.063 -1.250 8.982 1.00 95.56 70 PHE A C 1
ATOM 510 O O . PHE A 1 70 ? -2.593 -2.017 8.142 1.00 95.56 70 PHE A O 1
ATOM 517 N N . ILE A 1 71 ? -2.414 -0.163 9.412 1.00 95.62 71 ILE A N 1
ATOM 518 C CA . ILE A 1 71 ? -1.127 0.289 8.867 1.00 95.62 71 ILE A CA 1
ATOM 519 C C . ILE A 1 71 ? -0.053 -0.788 9.045 1.00 95.62 71 ILE A C 1
ATOM 521 O O . ILE A 1 71 ? 0.575 -1.168 8.061 1.00 95.62 71 ILE A O 1
ATOM 525 N N . SER A 1 72 ? 0.069 -1.393 10.230 1.00 95.88 72 SER A N 1
ATOM 526 C CA . SER A 1 72 ? 1.059 -2.449 10.481 1.00 95.88 72 SER A CA 1
ATOM 527 C C . SER A 1 72 ? 0.870 -3.693 9.604 1.00 95.88 72 SER A C 1
ATOM 529 O O . SER A 1 72 ? 1.832 -4.399 9.302 1.00 95.88 72 SER A O 1
ATOM 531 N N . ARG A 1 73 ? -0.357 -3.984 9.147 1.00 96.69 73 ARG A N 1
ATOM 532 C CA . ARG A 1 73 ? -0.589 -5.073 8.181 1.00 96.69 73 ARG A CA 1
ATOM 533 C C . ARG A 1 73 ? -0.068 -4.715 6.791 1.00 96.69 73 ARG A C 1
ATOM 535 O O . ARG A 1 73 ? 0.527 -5.573 6.140 1.00 96.69 73 ARG A O 1
ATOM 542 N N . VAL A 1 74 ? -0.263 -3.468 6.361 1.00 97.00 74 VAL A N 1
ATOM 543 C CA . VAL A 1 74 ? 0.274 -2.957 5.090 1.00 97.00 74 VAL A CA 1
ATOM 544 C C . VAL A 1 74 ? 1.804 -2.904 5.134 1.00 97.00 74 VAL A C 1
ATOM 546 O O . VAL A 1 74 ? 2.449 -3.357 4.192 1.00 97.00 74 VAL A O 1
ATOM 549 N N . GLU A 1 75 ? 2.395 -2.444 6.238 1.00 96.81 75 GLU A N 1
ATOM 550 C CA . GLU A 1 75 ? 3.850 -2.471 6.456 1.00 96.81 75 GLU A CA 1
ATOM 551 C C . GLU A 1 75 ? 4.401 -3.899 6.351 1.00 96.81 75 GLU A C 1
ATOM 553 O O . GLU A 1 75 ? 5.328 -4.155 5.586 1.00 96.81 75 GLU A O 1
ATOM 558 N N . GLY A 1 76 ? 3.759 -4.870 7.009 1.00 97.25 76 GLY A N 1
ATOM 559 C CA . GLY A 1 76 ? 4.160 -6.275 6.910 1.00 97.25 76 GLY A CA 1
ATOM 560 C C . GLY A 1 76 ? 4.063 -6.854 5.491 1.00 97.25 76 GLY A C 1
ATOM 561 O O . GLY A 1 76 ? 4.808 -7.779 5.152 1.00 97.25 76 GLY A O 1
ATOM 562 N N . HIS A 1 77 ? 3.163 -6.336 4.649 1.00 97.38 77 HIS A N 1
ATOM 563 C CA . HIS A 1 77 ? 3.114 -6.667 3.224 1.00 97.38 77 HIS A CA 1
ATOM 564 C C . HIS A 1 77 ? 4.281 -6.038 2.453 1.00 97.38 77 HIS A C 1
ATOM 566 O O . HIS A 1 77 ? 4.966 -6.740 1.707 1.00 97.38 77 HIS A O 1
ATOM 572 N N . ILE A 1 78 ? 4.554 -4.751 2.679 1.00 96.69 78 ILE A N 1
ATOM 573 C CA . ILE A 1 78 ? 5.696 -4.041 2.087 1.00 96.69 78 ILE A CA 1
ATOM 574 C C . ILE A 1 78 ? 7.014 -4.750 2.419 1.00 96.69 78 ILE A C 1
ATOM 576 O O . ILE A 1 78 ? 7.814 -4.994 1.519 1.00 96.69 78 ILE A O 1
ATOM 580 N N . ASP A 1 79 ? 7.209 -5.179 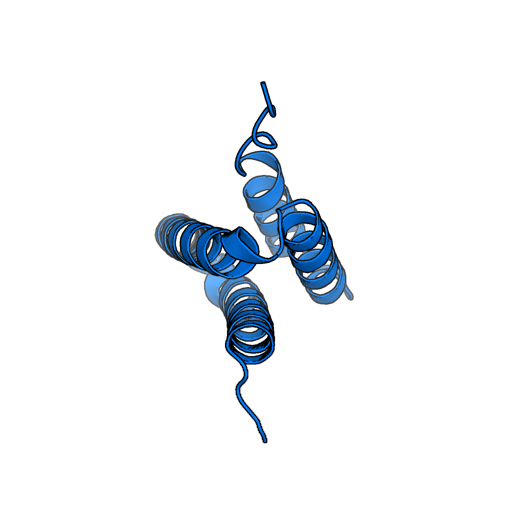3.664 1.00 95.88 79 ASP A N 1
ATOM 581 C CA . ASP A 1 79 ? 8.406 -5.913 4.079 1.00 95.88 79 ASP A CA 1
ATOM 582 C C . ASP A 1 79 ? 8.598 -7.224 3.301 1.00 95.88 79 ASP A C 1
ATOM 584 O O . ASP A 1 79 ? 9.725 -7.616 2.982 1.00 95.88 79 ASP A O 1
ATOM 588 N N . ARG A 1 80 ? 7.502 -7.930 2.979 1.00 95.69 80 ARG A N 1
ATOM 589 C CA . ARG A 1 80 ? 7.551 -9.142 2.143 1.00 95.69 80 ARG A CA 1
ATOM 590 C C . ARG A 1 80 ? 7.963 -8.807 0.712 1.00 95.69 80 ARG A C 1
ATOM 592 O O . ARG A 1 80 ? 8.828 -9.496 0.171 1.00 95.69 80 ARG A O 1
ATOM 599 N N . LEU A 1 81 ? 7.397 -7.750 0.127 1.00 95.00 81 LEU A N 1
ATOM 600 C CA . LEU A 1 81 ? 7.797 -7.272 -1.200 1.00 95.00 81 LEU A CA 1
ATOM 601 C C . LEU A 1 81 ? 9.278 -6.879 -1.218 1.00 95.00 81 LEU A C 1
ATOM 603 O O . LEU A 1 81 ? 10.018 -7.304 -2.102 1.00 95.00 81 LEU A O 1
ATOM 607 N N . HIS A 1 82 ? 9.735 -6.146 -0.204 1.00 93.69 82 HIS A N 1
ATOM 608 C CA . HIS A 1 82 ? 11.116 -5.692 -0.100 1.00 93.69 82 HIS A CA 1
ATOM 609 C C . HIS A 1 82 ? 12.104 -6.868 -0.033 1.00 93.69 82 HIS A C 1
ATOM 611 O O . HIS A 1 82 ? 13.107 -6.895 -0.752 1.00 93.69 82 HIS A O 1
ATOM 617 N N . ARG A 1 83 ? 11.793 -7.905 0.760 1.00 92.62 83 ARG A N 1
ATOM 618 C CA . ARG A 1 83 ? 12.586 -9.149 0.793 1.00 92.62 83 ARG A CA 1
ATOM 619 C C . ARG A 1 83 ? 12.586 -9.882 -0.547 1.00 92.62 83 ARG A C 1
ATOM 621 O O . ARG A 1 83 ? 13.631 -10.368 -0.970 1.00 92.62 83 ARG A O 1
ATOM 628 N N . SER A 1 84 ? 11.443 -9.932 -1.233 1.00 91.81 84 SER A N 1
ATOM 629 C CA . SER A 1 84 ? 11.351 -10.560 -2.555 1.00 91.81 84 SER A CA 1
ATOM 630 C C . SER A 1 84 ? 12.206 -9.840 -3.600 1.00 91.81 84 SER A C 1
ATOM 632 O O . SER A 1 84 ? 12.764 -10.493 -4.478 1.00 91.81 84 SER A O 1
ATOM 634 N N . LEU A 1 85 ? 12.313 -8.511 -3.524 1.00 88.12 85 LEU A N 1
ATOM 635 C CA . LEU A 1 85 ? 13.108 -7.709 -4.459 1.00 88.12 85 LEU A CA 1
ATOM 636 C C . LEU A 1 85 ? 14.610 -7.793 -4.183 1.00 88.12 85 LEU A C 1
ATOM 638 O O . LEU A 1 85 ? 15.409 -7.766 -5.115 1.00 88.12 85 LEU A O 1
ATOM 642 N N . THR A 1 86 ? 14.995 -7.921 -2.915 1.00 84.25 86 THR A N 1
ATOM 643 C CA . THR A 1 86 ? 16.402 -7.999 -2.491 1.00 84.25 86 THR A CA 1
ATOM 644 C C . THR A 1 86 ? 16.975 -9.420 -2.532 1.00 84.25 86 THR A C 1
ATOM 646 O O . THR A 1 86 ? 18.136 -9.626 -2.186 1.00 84.25 86 THR A O 1
ATOM 649 N N . GLY A 1 87 ? 16.203 -10.400 -3.018 1.00 71.25 87 GLY A N 1
ATOM 650 C CA . GLY A 1 87 ? 16.671 -11.773 -3.212 1.00 71.25 87 GLY A CA 1
ATOM 651 C C . GLY A 1 87 ? 16.714 -12.600 -1.928 1.00 71.25 87 GLY A C 1
ATOM 652 O O . GLY A 1 87 ? 17.545 -13.499 -1.815 1.00 71.25 87 GLY A O 1
ATOM 653 N N . GLY A 1 88 ? 15.824 -12.323 -0.970 1.00 51.28 88 GLY A N 1
ATOM 654 C CA . GLY A 1 88 ? 15.616 -13.176 0.198 1.00 51.28 88 GLY A CA 1
ATOM 655 C C . GLY A 1 88 ? 15.058 -14.542 -0.207 1.00 51.28 88 GLY A C 1
ATOM 656 O O . GLY A 1 88 ? 13.849 -14.749 -0.167 1.00 51.28 88 GLY A O 1
ATOM 657 N N . LEU A 1 89 ? 15.949 -15.447 -0.619 1.00 44.69 89 LEU A N 1
ATOM 658 C CA . LEU A 1 89 ? 15.720 -16.887 -0.694 1.00 44.69 89 LEU A CA 1
ATOM 659 C C . LEU A 1 89 ? 15.227 -17.375 0.674 1.00 44.69 89 LEU A C 1
ATOM 661 O O . LEU A 1 89 ? 15.944 -17.266 1.670 1.00 44.69 89 LEU A O 1
ATOM 665 N N . VAL A 1 90 ? 13.999 -17.889 0.696 1.00 46.41 90 VAL A N 1
ATOM 666 C CA . VAL A 1 90 ? 13.606 -18.960 1.621 1.00 46.41 90 VAL A CA 1
ATOM 667 C C . VAL A 1 90 ? 14.094 -20.280 1.047 1.00 46.41 90 VAL A C 1
ATOM 669 O O . VAL A 1 90 ? 14.009 -20.429 -0.194 1.00 46.41 90 VAL A O 1
#